Protein AF-A0A8S9W5L2-F1 (afdb_monomer_lite)

pLDDT: mean 86.1, std 15.29, range [50.28, 97.25]

Structure (mmCIF, N/CA/C/O backbone):
data_AF-A0A8S9W5L2-F1
#
_entry.id   AF-A0A8S9W5L2-F1
#
loop_
_atom_site.group_PDB
_atom_site.id
_atom_site.type_symbol
_atom_site.label_atom_id
_atom_site.label_alt_id
_atom_site.label_comp_id
_atom_site.label_asym_id
_atom_site.label_entity_id
_atom_site.label_seq_id
_atom_site.pdbx_PDB_ins_code
_atom_site.Cartn_x
_atom_site.Cartn_y
_atom_site.Cartn_z
_atom_site.occupancy
_atom_site.B_iso_or_equiv
_atom_site.auth_seq_id
_atom_site.auth_comp_id
_atom_site.auth_asym_id
_atom_site.auth_atom_id
_atom_site.pdbx_PDB_model_num
ATOM 1 N N . MET A 1 1 ? -8.990 14.229 14.751 1.00 69.25 1 MET A N 1
ATOM 2 C CA . MET A 1 1 ? -8.174 13.281 13.968 1.00 69.25 1 MET A CA 1
ATOM 3 C C . MET A 1 1 ? -7.619 12.268 14.954 1.00 69.25 1 MET A C 1
ATOM 5 O O . MET A 1 1 ? -7.094 12.699 15.972 1.00 69.25 1 MET A O 1
ATOM 9 N N . THR A 1 2 ? -7.862 10.973 14.757 1.00 96.12 2 THR A N 1
ATOM 10 C CA . THR A 1 2 ? -7.301 9.923 15.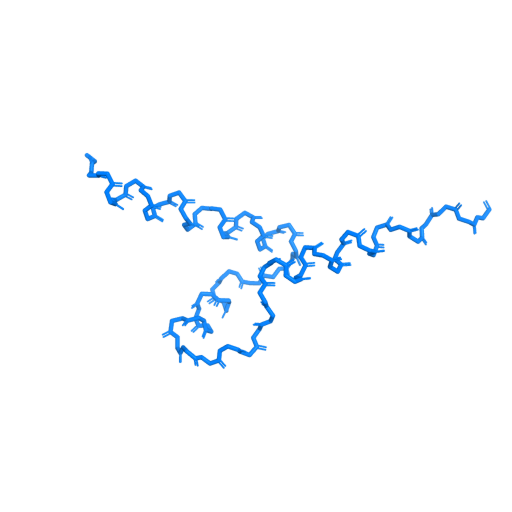626 1.00 96.12 2 THR A CA 1
ATOM 11 C C . THR A 1 2 ? -5.899 9.574 15.138 1.00 96.12 2 THR A C 1
ATOM 13 O O . THR A 1 2 ? -5.638 9.682 13.942 1.00 96.12 2 THR A O 1
ATOM 16 N N . GLU A 1 3 ? -5.006 9.144 16.031 1.00 95.62 3 GLU A N 1
ATOM 17 C CA . GLU A 1 3 ? -3.647 8.731 15.646 1.00 95.62 3 GLU A CA 1
ATOM 18 C C . GLU A 1 3 ? -3.666 7.619 14.592 1.00 95.62 3 GLU A C 1
ATOM 20 O O . GLU A 1 3 ? -2.902 7.659 13.631 1.00 95.62 3 GLU A O 1
ATOM 25 N N . ASP A 1 4 ? -4.593 6.670 14.721 1.00 94.75 4 ASP A N 1
ATOM 26 C CA . ASP A 1 4 ? -4.766 5.589 13.750 1.00 94.75 4 ASP A CA 1
ATOM 27 C C . ASP A 1 4 ? -5.245 6.103 12.388 1.00 94.75 4 ASP A C 1
ATOM 29 O O . ASP A 1 4 ? -4.798 5.620 11.349 1.00 94.75 4 ASP A O 1
ATOM 33 N N . GLY A 1 5 ? -6.111 7.121 12.375 1.00 96.00 5 GLY A N 1
ATOM 34 C CA . GLY A 1 5 ? -6.565 7.763 11.142 1.00 96.00 5 GLY A CA 1
ATOM 35 C C . GLY A 1 5 ? -5.441 8.518 10.433 1.00 96.00 5 GLY A C 1
ATOM 36 O O . GLY A 1 5 ? -5.340 8.447 9.210 1.00 96.00 5 GLY A O 1
ATOM 37 N N . THR A 1 6 ? -4.572 9.189 11.194 1.00 96.12 6 THR A N 1
ATOM 38 C CA . THR A 1 6 ? -3.358 9.828 10.665 1.00 96.12 6 THR A CA 1
ATOM 39 C C . THR A 1 6 ? -2.416 8.798 10.062 1.00 96.12 6 THR A C 1
ATOM 41 O O . THR A 1 6 ? -2.075 8.899 8.891 1.00 96.12 6 THR A O 1
ATOM 44 N N . LYS A 1 7 ? -2.075 7.750 10.820 1.00 96.44 7 LYS A N 1
ATOM 45 C CA . LYS A 1 7 ? -1.157 6.696 10.363 1.00 96.44 7 LYS A CA 1
ATOM 46 C C . LYS A 1 7 ? -1.657 5.998 9.104 1.00 96.44 7 LYS A C 1
ATOM 48 O O . LYS A 1 7 ? -0.868 5.718 8.202 1.00 96.44 7 LYS A O 1
ATOM 53 N N . ALA A 1 8 ? -2.958 5.714 9.038 1.00 95.00 8 ALA A N 1
ATOM 54 C CA . ALA A 1 8 ? -3.562 5.135 7.848 1.00 95.00 8 ALA A CA 1
ATOM 55 C C . ALA A 1 8 ? -3.390 6.070 6.644 1.00 95.00 8 ALA A C 1
ATOM 57 O O . ALA A 1 8 ? -2.919 5.627 5.599 1.00 95.00 8 ALA A O 1
ATOM 58 N N . ASN A 1 9 ? -3.715 7.356 6.802 1.00 95.44 9 ASN A N 1
ATOM 59 C CA . ASN A 1 9 ? -3.572 8.350 5.741 1.00 95.44 9 ASN A CA 1
ATOM 60 C C . ASN A 1 9 ? -2.118 8.460 5.253 1.00 95.44 9 ASN A C 1
ATOM 62 O O . ASN A 1 9 ? -1.873 8.278 4.064 1.00 95.44 9 ASN A O 1
ATOM 66 N N . ASP A 1 10 ? -1.161 8.630 6.169 1.00 97.00 10 ASP A N 1
ATOM 67 C CA . ASP A 1 10 ? 0.267 8.753 5.846 1.00 97.00 10 ASP A CA 1
ATOM 68 C C . ASP A 1 10 ? 0.787 7.520 5.089 1.00 97.00 10 ASP A C 1
ATOM 70 O O . ASP A 1 10 ? 1.569 7.633 4.142 1.00 97.00 10 ASP A O 1
ATOM 74 N N . THR A 1 11 ? 0.302 6.329 5.459 1.00 94.44 11 THR A N 1
ATOM 75 C CA . THR A 1 11 ? 0.652 5.075 4.778 1.00 94.44 11 THR A CA 1
ATOM 76 C C . THR A 1 11 ? 0.109 5.046 3.350 1.00 94.44 11 THR A C 1
ATOM 78 O O . THR A 1 11 ? 0.855 4.751 2.417 1.00 94.44 11 THR A O 1
ATOM 81 N N . PHE A 1 12 ? -1.175 5.364 3.154 1.00 94.81 12 PHE A N 1
ATOM 82 C CA . PHE A 1 12 ? -1.771 5.400 1.815 1.00 94.81 12 PHE A CA 1
ATOM 83 C C . PHE A 1 12 ? -1.128 6.470 0.933 1.00 94.81 12 PHE A C 1
ATOM 85 O O . PHE A 1 12 ? -0.893 6.216 -0.246 1.00 94.81 12 PHE A O 1
ATOM 92 N N . LEU A 1 13 ? -0.807 7.633 1.500 1.00 96.19 13 LEU A N 1
ATOM 93 C CA . LEU A 1 13 ? -0.131 8.703 0.778 1.00 96.19 13 LEU A CA 1
ATOM 94 C C . LEU A 1 13 ? 1.254 8.252 0.298 1.00 96.19 13 LEU A C 1
ATOM 96 O O . LEU A 1 13 ? 1.548 8.369 -0.888 1.00 96.19 13 LEU A O 1
ATOM 100 N N . THR A 1 14 ? 2.043 7.638 1.184 1.00 95.44 14 THR A N 1
ATOM 101 C CA . THR A 1 14 ? 3.373 7.101 0.849 1.00 95.44 14 THR A CA 1
ATOM 102 C C . THR A 1 14 ? 3.309 6.079 -0.289 1.00 95.44 14 THR A C 1
ATOM 104 O O . THR A 1 14 ? 4.123 6.122 -1.212 1.00 95.44 14 THR A O 1
ATOM 107 N N . ILE A 1 15 ? 2.334 5.163 -0.244 1.00 94.31 15 ILE A N 1
ATOM 108 C CA . ILE A 1 15 ? 2.120 4.152 -1.290 1.00 94.31 15 ILE A CA 1
ATOM 109 C C . ILE A 1 15 ? 1.825 4.834 -2.633 1.00 94.31 15 ILE A C 1
ATOM 111 O O . ILE A 1 15 ? 2.546 4.600 -3.601 1.00 94.31 15 ILE A O 1
ATOM 115 N N . VAL A 1 16 ? 0.850 5.749 -2.659 1.00 95.81 16 VAL A N 1
ATOM 116 C CA . VAL A 1 16 ? 0.425 6.445 -3.884 1.00 95.81 16 VAL A CA 1
ATOM 117 C C . VAL A 1 16 ? 1.547 7.292 -4.485 1.00 95.81 16 VAL A C 1
ATOM 119 O O . VAL A 1 16 ? 1.677 7.360 -5.706 1.00 95.81 16 VAL A O 1
ATOM 122 N N . GLU A 1 17 ? 2.349 7.969 -3.662 1.00 95.25 17 GLU A N 1
ATOM 123 C CA . GLU A 1 17 ? 3.499 8.739 -4.150 1.00 95.25 17 GLU 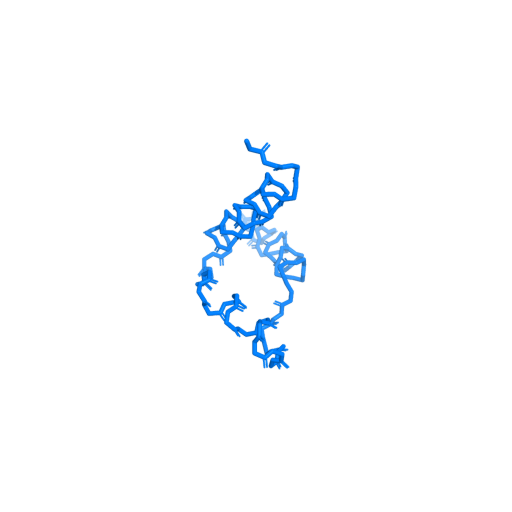A CA 1
ATOM 124 C C . GLU A 1 17 ? 4.583 7.833 -4.732 1.00 95.25 17 GLU A C 1
ATOM 126 O O . GLU A 1 17 ? 5.094 8.114 -5.814 1.00 95.25 17 GLU A O 1
ATOM 131 N N . THR A 1 18 ? 4.876 6.713 -4.073 1.00 93.62 18 THR A N 1
ATOM 132 C CA . THR A 1 18 ? 5.867 5.747 -4.563 1.00 93.62 18 THR A CA 1
ATOM 133 C C . THR A 1 18 ? 5.432 5.128 -5.890 1.00 93.62 18 THR A C 1
ATOM 135 O O . THR A 1 18 ? 6.216 5.044 -6.826 1.00 93.62 18 THR A O 1
ATOM 138 N N . GLU A 1 19 ? 4.169 4.732 -6.017 1.00 92.75 19 GLU A N 1
ATOM 139 C CA . GLU A 1 19 ? 3.646 4.137 -7.252 1.00 92.75 19 GLU A CA 1
ATOM 140 C C . GLU A 1 19 ? 3.637 5.129 -8.414 1.00 92.75 19 GLU A C 1
ATOM 142 O O . GLU A 1 19 ? 3.910 4.738 -9.546 1.00 92.75 19 GLU A O 1
ATOM 147 N N . LYS A 1 20 ? 3.388 6.418 -8.142 1.00 91.50 20 LYS A N 1
ATOM 148 C CA . LYS A 1 20 ? 3.532 7.478 -9.150 1.00 91.50 20 LYS A CA 1
ATOM 149 C C . LYS A 1 20 ? 4.968 7.611 -9.645 1.00 91.50 20 LYS A C 1
ATOM 151 O O . LYS A 1 20 ? 5.142 7.827 -10.840 1.00 91.50 20 LYS A O 1
ATOM 156 N N . LEU A 1 21 ? 5.958 7.502 -8.755 1.00 90.31 21 LEU A N 1
ATOM 157 C CA . LEU A 1 21 ? 7.374 7.530 -9.137 1.00 90.31 21 LEU A CA 1
ATOM 158 C C . LEU A 1 21 ? 7.716 6.343 -10.043 1.00 90.31 21 LEU A C 1
ATOM 160 O O . LEU A 1 21 ? 8.267 6.556 -11.111 1.00 90.31 21 LEU A O 1
ATOM 164 N N . LEU A 1 22 ? 7.278 5.140 -9.665 1.00 89.81 22 LEU A N 1
ATOM 165 C CA . LEU A 1 22 ? 7.532 3.890 -10.396 1.00 89.81 22 LEU A CA 1
ATOM 166 C C . LEU A 1 22 ? 6.648 3.707 -11.655 1.00 89.81 22 LEU A C 1
ATOM 168 O O . LEU A 1 22 ? 6.715 2.684 -12.336 1.00 89.81 22 LEU A O 1
ATOM 172 N N . GLY A 1 23 ? 5.725 4.636 -11.935 1.00 90.12 23 GLY A N 1
ATOM 173 C CA . GLY A 1 23 ? 4.774 4.525 -13.049 1.00 90.12 23 GLY A CA 1
ATOM 174 C C . GLY A 1 23 ? 3.756 3.378 -12.921 1.00 90.12 23 GLY A C 1
ATOM 175 O O . GLY A 1 23 ? 3.238 2.894 -13.930 1.00 90.12 23 GLY A O 1
ATOM 176 N N . VAL A 1 24 ? 3.452 2.931 -11.699 1.00 92.12 24 VAL A N 1
ATOM 177 C CA . VAL A 1 24 ? 2.554 1.801 -11.410 1.00 92.12 24 VAL A CA 1
ATOM 178 C C . VAL A 1 24 ? 1.177 2.300 -10.953 1.00 92.12 24 VAL A C 1
ATOM 180 O O . VAL A 1 24 ? 1.031 3.349 -10.332 1.00 92.12 24 VAL A O 1
ATOM 183 N N . SER A 1 25 ? 0.122 1.542 -11.255 1.00 94.19 25 SER A N 1
ATOM 184 C CA . SER A 1 25 ? -1.240 1.846 -10.804 1.00 94.19 25 SER A CA 1
ATOM 185 C C . SER A 1 25 ? -1.418 1.557 -9.313 1.00 94.19 25 SER A C 1
ATOM 187 O O . SER A 1 25 ? -1.373 0.403 -8.878 1.00 94.19 25 SER A O 1
ATOM 189 N N . ALA A 1 26 ? -1.715 2.611 -8.551 1.00 94.19 26 ALA A N 1
ATOM 190 C CA . ALA A 1 26 ? -1.977 2.518 -7.119 1.00 94.19 26 ALA A CA 1
ATOM 191 C C . ALA A 1 26 ? -3.149 1.613 -6.760 1.00 94.19 26 ALA A C 1
ATOM 193 O O . ALA A 1 26 ? -3.117 0.833 -5.806 1.00 94.19 26 ALA A O 1
ATOM 194 N N . TYR A 1 27 ? -4.206 1.693 -7.564 1.00 95.44 27 TYR A N 1
ATOM 195 C CA . TYR A 1 27 ? -5.376 0.856 -7.375 1.00 95.44 27 TYR A CA 1
ATOM 196 C C . TYR A 1 27 ? -5.032 -0.625 -7.548 1.00 95.44 27 TYR A C 1
ATOM 198 O O . TYR A 1 27 ? -5.418 -1.437 -6.709 1.00 95.44 27 TYR A O 1
ATOM 206 N N . ASP A 1 28 ? -4.287 -0.977 -8.599 1.00 95.94 28 ASP A N 1
ATOM 207 C CA . ASP A 1 28 ? -3.967 -2.375 -8.898 1.00 95.94 28 ASP A CA 1
ATOM 208 C C . ASP A 1 28 ? -3.061 -2.989 -7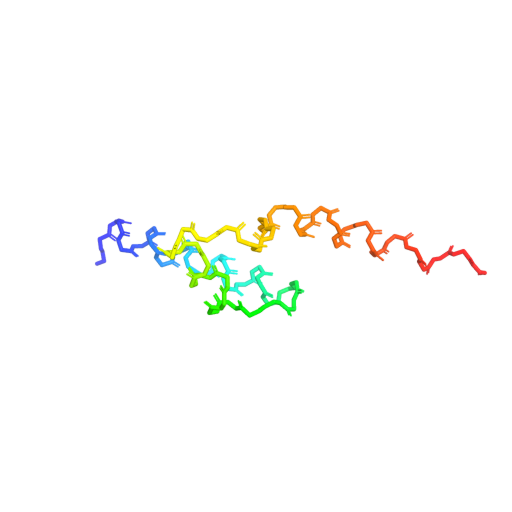.830 1.00 95.94 28 ASP A C 1
ATOM 210 O O . ASP A 1 28 ? -3.295 -4.125 -7.406 1.00 95.94 28 ASP A O 1
ATOM 214 N N . TYR A 1 2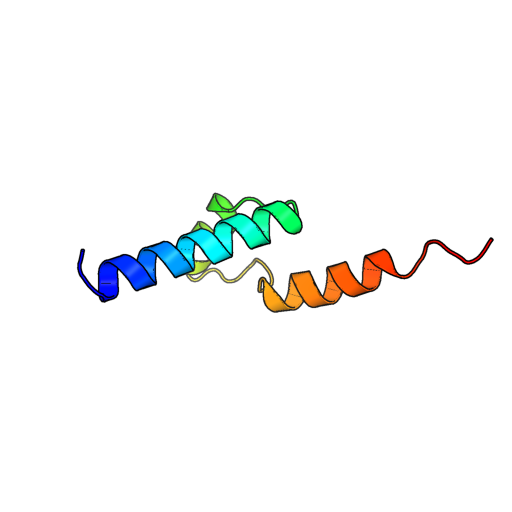9 ? -2.085 -2.222 -7.336 1.00 95.56 29 TYR A N 1
ATOM 215 C CA . TYR A 1 29 ? -1.206 -2.655 -6.254 1.00 95.56 29 TYR A CA 1
ATOM 216 C C . TYR A 1 29 ? -1.971 -2.844 -4.942 1.00 95.56 29 TYR A C 1
ATOM 218 O O . TYR A 1 29 ? -1.910 -3.921 -4.342 1.00 95.56 29 TYR A O 1
ATOM 226 N N . ILE A 1 30 ? -2.759 -1.849 -4.513 1.00 95.25 30 ILE A N 1
ATOM 227 C CA . ILE A 1 30 ? -3.579 -1.965 -3.299 1.00 95.25 30 ILE A CA 1
ATOM 228 C C . ILE A 1 30 ? -4.542 -3.149 -3.432 1.00 95.25 30 ILE A C 1
ATOM 230 O O . ILE A 1 30 ? -4.625 -3.968 -2.514 1.00 95.25 30 ILE A O 1
ATOM 234 N N . HIS A 1 31 ? -5.219 -3.290 -4.577 1.00 96.56 31 HIS A N 1
ATOM 235 C CA . HIS A 1 31 ? -6.130 -4.398 -4.860 1.00 96.56 31 HIS A CA 1
ATOM 236 C C . HIS A 1 31 ? -5.428 -5.765 -4.768 1.00 96.56 31 HIS A C 1
ATOM 238 O O . HIS A 1 31 ? -5.979 -6.693 -4.169 1.00 96.56 31 HIS A O 1
ATOM 244 N N . ASP A 1 32 ? -4.214 -5.904 -5.311 1.00 96.31 32 ASP A N 1
ATOM 245 C CA . ASP A 1 32 ? -3.404 -7.127 -5.214 1.00 96.31 32 ASP A CA 1
ATOM 246 C C . ASP A 1 32 ? -3.077 -7.495 -3.757 1.00 96.31 32 ASP A C 1
ATOM 248 O O . ASP A 1 32 ? -3.210 -8.666 -3.373 1.00 96.31 32 ASP A O 1
ATOM 252 N N . ARG A 1 33 ? -2.725 -6.496 -2.932 1.00 94.69 33 ARG A N 1
ATOM 253 C CA . ARG A 1 33 ? -2.408 -6.678 -1.506 1.00 94.69 33 ARG A CA 1
ATOM 254 C C . ARG A 1 33 ? -3.631 -7.026 -0.667 1.00 94.69 33 ARG A C 1
ATOM 256 O O . ARG A 1 33 ? -3.585 -8.006 0.078 1.00 94.69 33 ARG A O 1
ATOM 263 N N . VAL A 1 34 ? -4.741 -6.296 -0.804 1.00 95.69 34 VAL A N 1
ATOM 264 C CA . VAL A 1 34 ? -5.967 -6.589 -0.032 1.00 95.69 34 VAL A CA 1
ATOM 265 C C . VAL A 1 34 ? -6.613 -7.908 -0.460 1.00 95.69 34 VAL A C 1
ATOM 267 O O . VAL A 1 34 ? -7.160 -8.623 0.378 1.00 95.69 34 VAL A O 1
ATOM 270 N N . SER A 1 35 ? -6.476 -8.282 -1.737 1.00 97.25 35 SER A N 1
ATOM 271 C CA . SER A 1 35 ? -6.927 -9.579 -2.259 1.00 97.25 35 SER A CA 1
ATOM 272 C C . SER A 1 35 ? -5.997 -10.739 -1.896 1.00 97.25 35 SER A C 1
ATOM 274 O O . SER A 1 35 ? -6.298 -11.879 -2.251 1.00 97.25 35 SER A O 1
ATOM 276 N N . LYS A 1 36 ? -4.864 -10.470 -1.228 1.00 95.69 36 LYS A N 1
ATOM 277 C CA . LYS A 1 36 ? -3.833 -11.458 -0.861 1.00 95.69 36 LYS A CA 1
ATOM 278 C C . LYS A 1 36 ? -3.301 -12.262 -2.053 1.00 95.69 36 LYS A C 1
ATOM 280 O O . LYS A 1 36 ? -2.913 -13.418 -1.899 1.00 95.69 36 LYS A O 1
ATOM 285 N N . ARG A 1 37 ? -3.319 -11.673 -3.253 1.00 95.69 37 ARG A N 1
ATOM 286 C CA . ARG A 1 37 ? -2.829 -12.333 -4.471 1.00 95.69 37 ARG A CA 1
ATOM 287 C C . ARG A 1 37 ? -1.310 -12.268 -4.568 1.00 95.69 37 ARG A C 1
ATOM 289 O O . ARG A 1 37 ? -0.720 -13.216 -5.071 1.00 95.69 37 ARG A O 1
ATOM 296 N N . PHE A 1 38 ? -0.711 -11.182 -4.079 1.00 93.12 38 PHE A N 1
ATOM 297 C CA . PHE A 1 38 ? 0.737 -10.955 -4.050 1.00 93.12 38 PHE A CA 1
ATOM 298 C C . PHE A 1 38 ? 1.431 -11.217 -5.397 1.00 93.12 38 PHE A C 1
ATOM 300 O O . PHE A 1 38 ? 2.540 -11.742 -5.437 1.00 93.12 38 PHE A O 1
ATOM 307 N N . ARG A 1 39 ? 0.768 -10.884 -6.514 1.00 94.75 39 ARG A N 1
ATOM 308 C CA . ARG A 1 39 ? 1.314 -11.101 -7.865 1.00 94.75 39 ARG A CA 1
ATOM 309 C C . ARG A 1 39 ? 2.244 -9.978 -8.299 1.00 94.75 39 ARG A C 1
ATOM 311 O O . ARG A 1 39 ? 3.102 -10.206 -9.143 1.00 94.75 39 ARG A O 1
ATOM 318 N N . MET A 1 40 ? 2.053 -8.778 -7.755 1.00 93.44 40 MET A N 1
ATOM 319 C CA . MET A 1 40 ? 2.944 -7.651 -8.010 1.00 93.44 40 MET A CA 1
ATOM 320 C C . MET A 1 40 ? 4.133 -7.694 -7.037 1.00 93.44 40 MET A C 1
ATOM 322 O O . MET A 1 40 ? 3.917 -7.981 -5.848 1.00 93.44 40 MET A O 1
ATOM 326 N N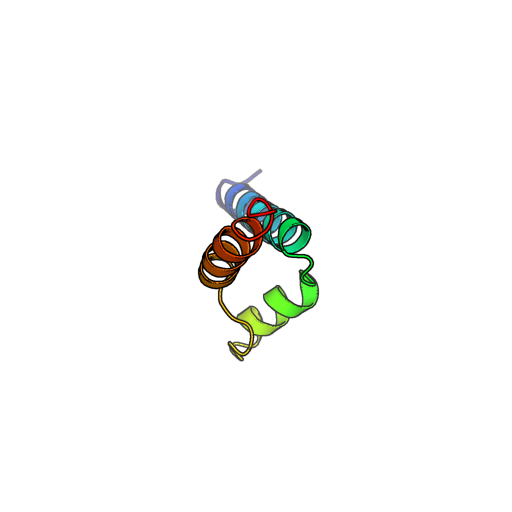 . PRO A 1 41 ? 5.361 -7.380 -7.493 1.00 92.50 41 PRO A N 1
ATOM 327 C CA . PRO A 1 41 ? 6.519 -7.232 -6.611 1.00 92.50 41 PRO A CA 1
ATOM 328 C C . PRO A 1 41 ? 6.257 -6.152 -5.556 1.00 92.50 41 PRO A C 1
ATOM 330 O O . PRO A 1 41 ? 5.344 -5.335 -5.691 1.00 92.50 41 PRO A O 1
ATOM 333 N N . SER A 1 42 ? 6.984 -6.172 -4.446 1.00 91.75 42 SER A N 1
ATOM 334 C CA . SER A 1 42 ? 6.882 -5.115 -3.436 1.00 91.75 42 SER A CA 1
ATOM 335 C C . SER A 1 42 ? 7.414 -3.783 -3.964 1.00 91.75 42 SER A C 1
ATOM 337 O O . SER A 1 42 ? 8.286 -3.751 -4.828 1.00 91.75 42 SER A O 1
ATOM 339 N N . LEU A 1 43 ? 6.913 -2.668 -3.416 1.00 91.19 43 LEU A N 1
ATOM 340 C CA . LEU A 1 43 ? 7.456 -1.338 -3.726 1.00 91.19 43 LEU A CA 1
ATOM 341 C C . LEU A 1 43 ? 8.963 -1.267 -3.448 1.00 91.19 43 LEU A C 1
ATOM 343 O O . LEU A 1 43 ? 9.692 -0.678 -4.231 1.00 91.19 43 LEU A O 1
ATOM 347 N N . ALA A 1 44 ? 9.445 -1.936 -2.395 1.00 89.94 44 ALA A N 1
ATOM 348 C CA . ALA A 1 44 ? 10.870 -2.009 -2.081 1.00 89.94 44 ALA A CA 1
ATOM 349 C C . ALA A 1 44 ? 11.685 -2.719 -3.175 1.00 89.94 44 ALA A C 1
ATOM 351 O O . ALA A 1 44 ? 12.751 -2.239 -3.553 1.00 89.94 44 ALA A O 1
ATOM 352 N N . GLU A 1 45 ? 11.181 -3.836 -3.705 1.00 90.31 45 GLU A N 1
ATOM 353 C CA . GLU A 1 45 ? 11.825 -4.538 -4.821 1.00 90.31 45 GLU A CA 1
ATOM 354 C C . GLU A 1 45 ? 11.835 -3.678 -6.086 1.00 90.31 45 GLU A C 1
ATOM 356 O O . GLU A 1 45 ? 12.856 -3.608 -6.762 1.00 90.31 45 GLU A O 1
ATOM 361 N N . MET A 1 46 ? 10.732 -2.983 -6.380 1.00 90.06 46 MET A N 1
ATOM 362 C CA . MET A 1 46 ? 10.647 -2.105 -7.549 1.00 90.06 46 MET A CA 1
ATOM 363 C C . MET A 1 46 ? 11.602 -0.911 -7.447 1.00 90.06 46 MET A C 1
ATOM 365 O O . MET A 1 46 ? 12.328 -0.652 -8.398 1.00 90.06 46 MET A O 1
ATOM 369 N N . ILE A 1 47 ? 11.698 -0.256 -6.284 1.00 88.75 47 ILE A N 1
ATOM 370 C CA . ILE A 1 47 ? 12.669 0.828 -6.044 1.00 88.75 47 ILE A CA 1
ATOM 371 C C . ILE A 1 47 ? 14.106 0.336 -6.259 1.00 88.75 47 ILE A C 1
ATOM 373 O O . ILE A 1 47 ? 14.919 1.031 -6.866 1.00 88.75 47 ILE A O 1
ATOM 377 N N . GLY A 1 48 ? 14.425 -0.871 -5.780 1.00 85.25 48 GLY A N 1
ATOM 378 C CA . GLY A 1 48 ? 15.746 -1.469 -5.971 1.00 85.25 48 GLY A CA 1
ATOM 379 C C . GLY A 1 48 ? 16.082 -1.747 -7.438 1.00 85.25 48 GLY A C 1
ATOM 380 O O . GLY A 1 48 ? 17.248 -1.676 -7.808 1.00 85.25 48 GLY A O 1
ATOM 381 N N . VAL A 1 49 ? 15.082 -2.038 -8.272 1.00 73.38 49 VAL A N 1
ATOM 382 C CA . VAL A 1 49 ? 15.254 -2.242 -9.719 1.00 73.38 49 VAL A CA 1
ATOM 383 C C . VAL A 1 49 ? 15.335 -0.908 -10.461 1.00 73.38 49 VAL A C 1
ATOM 385 O O . VAL A 1 49 ? 16.170 -0.759 -11.348 1.00 73.38 49 VAL A O 1
ATOM 388 N N . GLU A 1 50 ? 14.525 0.081 -10.091 1.00 63.59 50 GLU A N 1
ATOM 389 C CA . GLU A 1 50 ? 14.512 1.390 -10.752 1.00 63.59 50 GLU A CA 1
ATOM 390 C C . GLU A 1 50 ? 15.814 2.165 -10.521 1.00 63.59 50 GLU A C 1
ATOM 392 O O . GLU A 1 50 ? 16.391 2.698 -11.465 1.00 6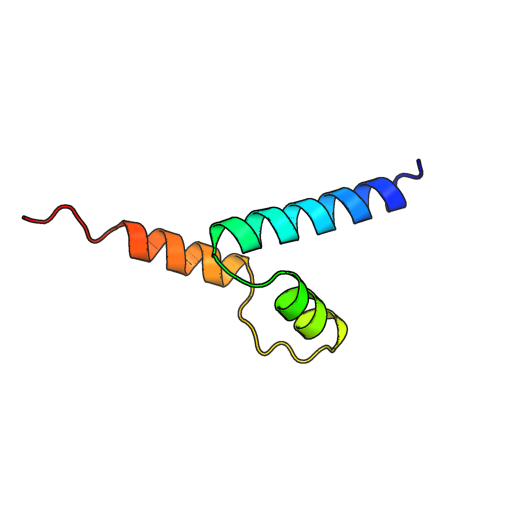3.59 50 GLU A O 1
ATOM 397 N N . GLY A 1 51 ? 16.365 2.102 -9.302 1.00 59.50 51 GLY A N 1
ATOM 398 C CA . GLY A 1 51 ? 17.692 2.650 -9.007 1.00 59.50 51 GLY A CA 1
ATOM 399 C C . GLY A 1 51 ? 18.837 1.965 -9.767 1.00 59.50 51 GLY A C 1
ATOM 400 O O . GLY A 1 51 ? 19.918 2.536 -9.881 1.00 59.50 51 GLY A O 1
ATOM 401 N N . VAL A 1 52 ? 18.617 0.760 -10.305 1.00 57.44 52 VAL A N 1
ATOM 402 C CA . VAL A 1 52 ? 19.573 0.079 -11.194 1.00 57.44 52 VAL A CA 1
ATOM 403 C C . VAL A 1 52 ? 19.396 0.536 -12.648 1.00 57.44 52 VAL A C 1
ATOM 405 O O . VAL A 1 52 ? 20.386 0.646 -13.363 1.00 57.44 52 VAL A O 1
ATOM 408 N N . LEU A 1 53 ? 18.173 0.859 -13.082 1.00 54.47 53 LEU A N 1
ATOM 409 C CA . LEU A 1 53 ? 17.879 1.292 -14.456 1.00 54.47 53 LEU A CA 1
ATOM 410 C C . LEU A 1 53 ? 18.319 2.737 -14.762 1.00 54.47 53 LEU A C 1
ATOM 412 O O . LEU A 1 53 ? 18.581 3.050 -15.922 1.00 54.47 53 LEU A O 1
ATOM 416 N N . GLU A 1 54 ? 18.456 3.608 -13.756 1.00 54.91 54 GLU A N 1
ATOM 417 C CA . GLU A 1 54 ? 19.017 4.961 -13.941 1.00 54.91 54 GLU A CA 1
ATOM 418 C C . GLU A 1 54 ? 20.550 4.979 -14.127 1.00 54.91 54 GLU A C 1
ATOM 420 O O . GLU A 1 54 ? 21.120 6.024 -14.441 1.00 54.91 54 GLU A O 1
ATOM 425 N N . MET A 1 55 ? 21.239 3.839 -13.973 1.00 54.62 55 MET A N 1
ATOM 426 C CA . MET A 1 55 ? 22.709 3.774 -13.967 1.00 54.62 55 MET A CA 1
ATOM 427 C C . MET A 1 55 ? 23.359 3.483 -15.338 1.00 54.62 55 MET A C 1
ATOM 429 O O . MET A 1 55 ? 24.582 3.390 -15.410 1.00 54.62 55 MET A O 1
ATOM 433 N N . ASP A 1 56 ? 22.582 3.400 -16.427 1.00 56.69 56 ASP A N 1
ATOM 434 C CA . ASP A 1 56 ? 23.050 2.952 -17.756 1.00 56.69 56 ASP A CA 1
ATOM 435 C C . ASP A 1 56 ? 23.006 4.024 -18.879 1.00 56.69 56 ASP A C 1
ATOM 437 O O . ASP A 1 56 ? 22.835 3.690 -20.052 1.00 56.69 56 ASP A O 1
ATOM 441 N N . TYR A 1 57 ? 23.203 5.318 -18.581 1.00 56.38 57 TYR A N 1
ATOM 442 C CA . TYR A 1 57 ? 23.271 6.369 -19.623 1.00 56.38 57 TYR A CA 1
ATOM 443 C C . TYR A 1 57 ? 24.435 7.368 -19.485 1.00 56.38 57 TYR A C 1
ATOM 445 O O . TYR A 1 57 ? 24.238 8.559 -19.705 1.00 56.38 57 TYR A O 1
ATOM 453 N N . ASP A 1 58 ? 25.657 6.914 -19.181 1.00 52.88 58 ASP A N 1
ATOM 454 C CA . ASP A 1 58 ? 26.850 7.766 -19.394 1.00 52.88 58 ASP A CA 1
ATOM 455 C C . ASP A 1 58 ? 28.124 6.984 -19.776 1.00 52.88 58 ASP A C 1
ATOM 457 O O . ASP A 1 58 ? 29.218 7.191 -19.253 1.00 52.88 58 ASP A O 1
ATOM 461 N N . ALA A 1 59 ? 27.976 6.042 -20.711 1.00 50.34 59 ALA A N 1
ATOM 462 C CA . ALA A 1 59 ? 29.095 5.418 -21.416 1.00 50.34 59 ALA A CA 1
ATOM 463 C C . ALA A 1 59 ? 28.961 5.682 -22.925 1.00 50.34 59 ALA A C 1
ATOM 465 O O . ALA A 1 59 ? 28.531 4.810 -23.684 1.00 50.34 59 ALA A O 1
ATOM 466 N N . GLY A 1 60 ? 29.296 6.905 -23.346 1.00 50.28 60 GLY A N 1
ATOM 467 C CA . GLY A 1 60 ? 29.351 7.334 -24.747 1.00 50.28 60 GLY A CA 1
ATOM 468 C C . GLY A 1 60 ? 30.342 8.464 -24.956 1.00 50.28 60 GLY A C 1
ATOM 469 O O . GLY A 1 60 ? 30.122 9.536 -24.358 1.00 50.28 60 GLY A O 1
#

Foldseek 3Di:
DDPVVVVVVVVLVVLVVLCVVLVHDSVVVVCCVVVVVCPDDDSVVSVVVVVVVVPPPDDD

Sequence (60 aa):
MTEDGTKANDTFLTIVETEKLLGVSAYDYIHDRVSKRFRMPSLAEMIGVEGVLEMDYDAG

Radius of gyration: 14.82 Å; chains: 1; bounding box: 38×26×40 Å

Secondary structure (DSSP, 8-state):
--HHHHHHHHHHHHHHHHHHHTT--HHHHHHHHHTT---SPPHHHHHHHHHHHTTSS---